Protein AF-A0A822A257-F1 (afdb_monomer_lite)

pLDDT: mean 77.51, std 10.29, range [48.94, 89.31]

Radius of gyration: 17.54 Å; chains: 1; bounding box: 50×21×46 Å

Secondary structure (DSSP, 8-state):
-HHHHHHHHHHHHHTT--HHHHHHHHHHIIIIIIIIHHHHHHHHHHHHIIIII---TT---PPPHHHHHHHHHHHHHHHHHIIIIISHHHHHHHHH---HHHHHHHHHHHHHHHHHHHHHHHHHT-

Organism: NCBI:txid392032

Sequence (126 aa):
MVFLVVSSIIIGVVLGMGFFGIVKLVIWVVLVDCVLVGLLISTIYWYIANRHLIANPKSSIDVEWAYCFDVHLNAVLPLLAILHVGQLPFFNTFAVTTSYLYCLIGNTVWAIAVGYYIYILFLGFS

Foldseek 3Di:
DVVLLVLLLVLCVLVVHDPVRSVVSSCCCCCPVLPVVLLVQLVVCLVCCQPPVPPDPPDPDRDDSVLSSVLLNVLVVVLSVLCSVVCRVLPVVCVVDVDPVSVVSNVVSNVVSVVSSVVSSVVSSD

Structure (mmCIF, N/CA/C/O backbone):
data_AF-A0A822A257-F1
#
_entry.id   AF-A0A822A257-F1
#
loop_
_atom_site.group_PDB
_atom_site.id
_atom_site.type_symbol
_atom_site.label_atom_id
_atom_site.label_alt_id
_atom_site.label_comp_id
_atom_site.label_asym_id
_atom_site.label_entity_id
_atom_site.label_seq_id
_atom_site.pdbx_PDB_ins_code
_atom_site.Cartn_x
_atom_site.Cartn_y
_atom_site.Cartn_z
_atom_site.occupancy
_atom_site.B_iso_or_equiv
_atom_site.auth_seq_id
_atom_site.auth_comp_id
_atom_site.auth_asym_id
_atom_site.auth_atom_id
_atom_site.pdbx_PDB_model_num
ATOM 1 N N . MET A 1 1 ? -9.171 2.240 -8.976 1.00 64.88 1 MET A N 1
ATOM 2 C CA . MET A 1 1 ? -8.726 1.028 -9.709 1.00 64.88 1 MET A CA 1
ATOM 3 C C . MET A 1 1 ? -8.103 1.325 -11.071 1.00 64.88 1 MET A C 1
ATOM 5 O O . MET A 1 1 ? -6.983 0.889 -11.284 1.00 64.88 1 MET A O 1
ATOM 9 N N . VAL A 1 2 ? -8.744 2.094 -11.966 1.00 73.00 2 VAL A N 1
ATOM 10 C CA . VAL A 1 2 ? -8.184 2.409 -13.306 1.00 73.00 2 VAL A CA 1
ATOM 11 C C . VAL A 1 2 ? -6.767 2.994 -13.237 1.00 73.00 2 VAL A C 1
ATOM 13 O O . VAL A 1 2 ? -5.880 2.552 -13.958 1.00 73.00 2 VAL A O 1
ATOM 16 N N . PHE A 1 3 ? -6.533 3.922 -12.307 1.00 75.88 3 PHE A N 1
ATOM 17 C CA . PHE A 1 3 ? -5.216 4.522 -12.084 1.00 75.88 3 PHE A CA 1
ATOM 18 C C . PHE A 1 3 ? -4.111 3.495 -11.767 1.00 75.88 3 PHE A C 1
ATOM 20 O O . PHE A 1 3 ? -3.000 3.633 -12.266 1.00 75.88 3 PHE A O 1
ATOM 27 N N . LEU A 1 4 ? -4.425 2.445 -10.998 1.00 72.31 4 LEU A N 1
ATOM 28 C CA . LEU A 1 4 ? -3.470 1.388 -10.641 1.00 72.31 4 LEU A CA 1
ATOM 29 C C . LEU A 1 4 ? -3.101 0.536 -11.852 1.00 72.31 4 LEU A C 1
ATOM 31 O O . LEU A 1 4 ? -1.937 0.240 -12.076 1.00 72.31 4 LEU A O 1
ATOM 35 N N . VAL A 1 5 ? -4.090 0.194 -12.678 1.00 75.44 5 VAL A N 1
ATOM 36 C CA . VAL A 1 5 ? -3.848 -0.573 -13.904 1.00 75.44 5 VAL A CA 1
ATOM 37 C C . VAL A 1 5 ? -2.946 0.217 -14.853 1.00 75.44 5 VAL A C 1
ATOM 39 O O . VAL A 1 5 ? -1.975 -0.324 -15.376 1.00 75.44 5 VAL A O 1
ATOM 42 N N . VAL A 1 6 ? -3.223 1.512 -15.032 1.00 80.50 6 VAL A N 1
ATOM 43 C CA . VAL A 1 6 ? -2.416 2.389 -15.890 1.00 80.50 6 VAL A CA 1
ATOM 44 C C . VAL A 1 6 ? -0.989 2.531 -15.351 1.00 80.50 6 VAL A C 1
ATOM 46 O O . VAL A 1 6 ? -0.039 2.396 -16.122 1.00 80.50 6 VAL A O 1
ATOM 49 N N . SER A 1 7 ? -0.812 2.742 -14.043 1.00 78.69 7 SER A N 1
ATOM 50 C CA . SER A 1 7 ? 0.523 2.881 -13.452 1.00 78.69 7 SER A CA 1
ATOM 51 C C . SER A 1 7 ? 1.325 1.576 -13.504 1.00 78.69 7 SER A C 1
ATOM 53 O O . SER A 1 7 ? 2.497 1.612 -13.869 1.00 78.69 7 SER A O 1
ATOM 55 N N . SER A 1 8 ? 0.710 0.416 -13.250 1.00 76.44 8 SER A N 1
ATOM 56 C CA . SER A 1 8 ? 1.372 -0.890 -13.382 1.00 76.44 8 SER A CA 1
ATOM 57 C C . SER A 1 8 ? 1.778 -1.204 -14.827 1.00 76.44 8 SER A C 1
ATOM 59 O O . SER A 1 8 ? 2.847 -1.771 -15.047 1.00 76.44 8 SER A O 1
ATOM 61 N N . ILE A 1 9 ? 0.979 -0.805 -15.825 1.00 80.06 9 ILE A N 1
ATOM 62 C CA . ILE A 1 9 ? 1.362 -0.940 -17.241 1.00 80.06 9 ILE A CA 1
ATOM 63 C C . ILE A 1 9 ? 2.589 -0.074 -17.545 1.00 80.06 9 ILE A C 1
ATOM 65 O O . ILE A 1 9 ? 3.545 -0.568 -18.140 1.00 80.06 9 ILE A O 1
ATOM 69 N N . ILE A 1 10 ? 2.597 1.188 -17.098 1.00 80.81 10 ILE A N 1
ATOM 70 C CA . ILE A 1 10 ? 3.739 2.097 -17.284 1.00 80.81 10 ILE A CA 1
ATOM 71 C C . ILE A 1 10 ? 4.998 1.527 -16.618 1.00 80.81 10 ILE A C 1
ATOM 73 O O . ILE A 1 10 ? 6.051 1.502 -17.248 1.00 80.81 10 ILE A O 1
ATOM 77 N N . ILE A 1 11 ? 4.890 1.001 -15.393 1.00 76.94 11 ILE A N 1
ATOM 78 C CA . ILE A 1 11 ? 5.994 0.322 -14.692 1.00 76.94 11 ILE A CA 1
ATOM 79 C C . ILE A 1 11 ? 6.520 -0.854 -15.505 1.00 76.94 11 ILE A C 1
ATOM 81 O O . ILE A 1 11 ? 7.725 -0.965 -15.716 1.00 76.94 11 ILE A O 1
ATOM 85 N N . GLY A 1 12 ? 5.621 -1.716 -15.979 1.00 77.81 12 GLY A N 1
ATOM 86 C CA . GLY A 1 12 ? 5.981 -2.876 -16.783 1.00 77.81 12 GLY A CA 1
ATOM 87 C C . GLY A 1 12 ? 6.765 -2.499 -18.041 1.00 77.81 12 GLY A C 1
ATOM 88 O O . GLY A 1 12 ? 7.759 -3.147 -18.362 1.00 77.81 12 GLY A O 1
ATOM 89 N N . VAL A 1 13 ? 6.368 -1.410 -18.708 1.00 79.00 13 VAL A N 1
ATOM 90 C CA . VAL A 1 13 ? 7.070 -0.871 -19.882 1.00 79.00 13 VAL A CA 1
ATOM 91 C C . VAL A 1 13 ? 8.425 -0.263 -19.503 1.00 79.00 13 VAL A C 1
ATOM 93 O O . VAL A 1 13 ? 9.421 -0.562 -20.156 1.00 79.00 13 VAL A O 1
ATOM 96 N N . VAL A 1 14 ? 8.494 0.544 -18.437 1.00 76.12 14 VAL A N 1
ATOM 97 C CA . VAL A 1 14 ? 9.738 1.187 -17.964 1.00 76.12 14 VAL A CA 1
ATOM 98 C C . VAL A 1 14 ? 10.782 0.157 -17.525 1.00 76.12 14 VAL A C 1
ATOM 100 O O . VAL A 1 14 ? 11.971 0.345 -17.769 1.00 76.12 14 VAL A O 1
ATOM 103 N N . LEU A 1 15 ? 10.348 -0.945 -16.913 1.00 73.69 15 LEU A N 1
ATOM 104 C CA . LEU A 1 15 ? 11.215 -2.050 -16.498 1.00 73.69 15 LEU A CA 1
ATOM 105 C C . LEU A 1 15 ? 11.573 -3.008 -17.648 1.00 73.69 15 LEU A C 1
ATOM 107 O O . LEU A 1 15 ? 12.289 -3.981 -17.423 1.00 73.69 15 LEU A O 1
ATOM 111 N N . GLY A 1 16 ? 11.079 -2.770 -18.869 1.00 75.00 16 GLY A N 1
ATOM 112 C CA . GLY A 1 16 ? 11.329 -3.637 -20.023 1.00 75.00 16 GLY A CA 1
ATOM 113 C C . GLY A 1 16 ? 10.743 -5.045 -19.872 1.00 75.00 16 GLY A C 1
ATOM 114 O O . GLY A 1 16 ? 11.248 -5.996 -20.467 1.00 75.00 16 GLY A O 1
ATOM 115 N N . MET A 1 17 ? 9.697 -5.209 -19.056 1.00 79.31 17 MET A N 1
ATOM 116 C CA . MET A 1 17 ? 9.066 -6.507 -18.835 1.00 79.31 17 MET A CA 1
ATOM 117 C C . MET A 1 17 ? 8.313 -6.951 -20.094 1.00 79.31 17 MET A C 1
ATOM 119 O O . MET A 1 17 ? 7.586 -6.176 -20.714 1.00 79.31 17 MET A O 1
ATOM 123 N N . GLY A 1 18 ? 8.435 -8.231 -20.454 1.00 84.62 18 GLY A N 1
ATOM 124 C CA . GLY A 1 18 ? 7.620 -8.813 -21.523 1.00 84.62 18 GLY A CA 1
ATOM 125 C C . GLY A 1 18 ? 6.122 -8.759 -21.193 1.00 84.62 18 GLY A C 1
ATOM 126 O O . GLY A 1 18 ? 5.742 -8.678 -20.025 1.00 84.62 18 GLY A O 1
ATOM 127 N N . PHE A 1 19 ? 5.262 -8.872 -22.210 1.00 82.00 19 PHE A N 1
ATOM 128 C CA . PHE A 1 19 ? 3.797 -8.785 -22.072 1.00 82.00 19 PHE A CA 1
ATOM 129 C C . PHE A 1 19 ? 3.235 -9.637 -20.919 1.00 82.00 19 PHE A C 1
ATOM 131 O O . PHE A 1 19 ? 2.477 -9.146 -20.085 1.00 82.00 19 PHE A O 1
ATOM 138 N N . PHE A 1 20 ? 3.680 -10.892 -20.805 1.00 86.00 20 PHE A N 1
ATOM 139 C CA . PHE A 1 20 ? 3.277 -11.791 -19.718 1.00 86.00 20 PHE A CA 1
ATOM 140 C C . PHE A 1 20 ? 3.697 -11.295 -18.328 1.00 86.00 20 PHE A C 1
ATOM 142 O O . PHE A 1 20 ? 2.975 -11.508 -17.356 1.00 86.00 20 PHE A O 1
ATOM 149 N N . GLY A 1 21 ? 4.842 -10.617 -18.227 1.00 83.75 21 GLY A N 1
ATOM 150 C CA . GLY A 1 21 ? 5.309 -10.003 -16.989 1.00 83.75 21 GLY A CA 1
ATOM 151 C C . GLY A 1 21 ? 4.412 -8.847 -16.554 1.00 83.75 21 GLY A C 1
ATOM 152 O O . GLY A 1 21 ? 4.048 -8.776 -15.384 1.00 83.75 21 GLY A O 1
ATOM 153 N N . ILE A 1 22 ? 3.995 -7.998 -17.497 1.00 83.50 22 ILE A N 1
ATOM 154 C CA . ILE A 1 22 ? 3.081 -6.879 -17.227 1.00 83.50 22 ILE A CA 1
ATOM 155 C C . ILE A 1 22 ? 1.709 -7.399 -16.785 1.00 83.50 22 ILE A C 1
ATOM 157 O O . ILE A 1 22 ? 1.175 -6.950 -15.774 1.00 83.50 22 ILE A O 1
ATOM 161 N N . VAL A 1 23 ? 1.158 -8.394 -17.487 1.00 85.31 23 VAL A N 1
ATOM 162 C CA . VAL A 1 23 ? -0.125 -9.012 -17.110 1.00 85.31 23 VAL A CA 1
ATOM 163 C C . VAL A 1 23 ? -0.039 -9.642 -15.718 1.00 85.31 23 VAL A C 1
ATOM 165 O O . VAL A 1 23 ? -0.921 -9.424 -14.888 1.00 85.31 23 VAL A O 1
ATOM 168 N N . LYS A 1 24 ? 1.046 -10.371 -15.423 1.00 85.88 24 LYS A N 1
ATOM 169 C CA . LYS A 1 24 ? 1.272 -10.956 -14.096 1.00 85.88 24 LYS A CA 1
ATOM 170 C C . LYS A 1 24 ? 1.372 -9.881 -13.010 1.00 85.88 24 LYS A C 1
ATOM 172 O O . LYS A 1 24 ? 0.794 -10.073 -11.946 1.00 85.88 24 LYS A O 1
ATOM 177 N N . LEU A 1 25 ? 2.055 -8.765 -13.279 1.00 83.75 25 LEU A N 1
ATOM 178 C CA . LEU A 1 25 ? 2.176 -7.633 -12.354 1.00 83.75 25 LEU A CA 1
ATOM 179 C C . LEU A 1 25 ? 0.803 -7.027 -12.036 1.00 83.75 25 LEU A C 1
ATOM 181 O O . LEU A 1 25 ? 0.461 -6.886 -10.868 1.00 83.75 25 LEU A O 1
ATOM 185 N N . VAL A 1 26 ? -0.004 -6.730 -13.059 1.00 83.75 26 VAL A N 1
ATOM 186 C CA . VAL A 1 26 ? -1.347 -6.151 -12.881 1.00 83.75 26 VAL A CA 1
ATOM 187 C C . VAL A 1 26 ? -2.244 -7.082 -12.065 1.00 83.75 26 VAL A C 1
ATOM 189 O O . VAL A 1 26 ? -2.903 -6.637 -11.128 1.00 83.75 26 VAL A O 1
ATOM 192 N N . ILE A 1 27 ? -2.250 -8.381 -12.383 1.00 85.31 27 ILE A N 1
ATOM 193 C CA . ILE A 1 27 ? -3.035 -9.372 -11.633 1.00 85.31 27 ILE A CA 1
ATOM 194 C C . ILE A 1 27 ? -2.573 -9.436 -10.177 1.00 85.31 27 ILE A C 1
ATOM 196 O O . ILE A 1 27 ? -3.406 -9.497 -9.276 1.00 85.31 27 ILE A O 1
ATOM 200 N N . TRP A 1 28 ? -1.261 -9.407 -9.938 1.00 84.38 28 TRP A N 1
ATOM 201 C CA . TRP A 1 28 ? -0.703 -9.477 -8.594 1.00 84.38 28 TRP A CA 1
ATOM 202 C C . TRP A 1 28 ? -1.081 -8.249 -7.756 1.00 84.38 28 TRP A C 1
ATOM 204 O O . TRP A 1 28 ? -1.616 -8.413 -6.665 1.00 84.38 28 TRP A O 1
ATOM 214 N N . VAL A 1 29 ? -0.933 -7.035 -8.296 1.00 82.31 29 VAL A N 1
ATOM 215 C CA . VAL A 1 29 ? -1.300 -5.788 -7.597 1.00 82.31 29 VAL A CA 1
ATOM 216 C C . VAL A 1 29 ? -2.800 -5.730 -7.282 1.00 82.31 29 VAL A C 1
ATOM 218 O O . VAL A 1 29 ? -3.212 -5.303 -6.205 1.00 82.31 29 VAL A O 1
ATOM 221 N N . VAL A 1 30 ? -3.659 -6.183 -8.198 1.00 84.19 30 VAL A N 1
ATOM 222 C CA . VAL A 1 30 ? -5.111 -6.140 -7.968 1.00 84.19 30 VAL A CA 1
ATOM 223 C C . VAL A 1 30 ? -5.559 -7.241 -7.004 1.00 84.19 30 VAL A C 1
ATOM 225 O O . VAL A 1 30 ? -6.282 -6.962 -6.051 1.00 84.19 30 VAL A O 1
ATOM 228 N N . LEU A 1 31 ? -5.153 -8.494 -7.221 1.00 85.19 31 LEU A N 1
ATOM 229 C CA . LEU A 1 31 ? -5.650 -9.612 -6.412 1.00 85.19 31 LEU A CA 1
ATOM 230 C C . LEU A 1 31 ? -4.949 -9.729 -5.062 1.00 85.19 31 LEU A C 1
ATOM 232 O O . LEU A 1 31 ? -5.602 -10.025 -4.065 1.00 85.19 31 LEU A O 1
ATOM 236 N N . VAL A 1 32 ? -3.635 -9.529 -5.013 1.00 84.50 32 VAL A N 1
ATOM 237 C CA . VAL A 1 32 ? -2.870 -9.697 -3.775 1.00 84.50 32 VAL A CA 1
ATOM 238 C C . VAL A 1 32 ? -2.920 -8.411 -2.962 1.00 84.50 32 VAL A C 1
ATOM 240 O O . VAL A 1 32 ? -3.457 -8.430 -1.855 1.00 84.50 32 VAL A O 1
ATOM 243 N N . ASP A 1 33 ? -2.446 -7.293 -3.518 1.00 78.25 33 ASP A N 1
ATOM 244 C CA . ASP A 1 33 ? -2.303 -6.058 -2.734 1.00 78.25 33 ASP A CA 1
ATOM 245 C C . ASP A 1 33 ? -3.646 -5.391 -2.413 1.00 78.25 33 ASP A C 1
ATOM 247 O O . ASP A 1 33 ? -3.815 -4.882 -1.310 1.00 78.25 33 ASP A O 1
ATOM 251 N N . CYS A 1 34 ? -4.616 -5.393 -3.337 1.00 80.81 34 CYS A N 1
ATOM 252 C CA . CYS A 1 34 ? -5.916 -4.760 -3.069 1.00 80.81 34 CYS A CA 1
ATOM 253 C C . CYS A 1 34 ? -6.921 -5.723 -2.424 1.00 80.81 34 CYS A C 1
ATOM 255 O O . CYS A 1 34 ? -7.579 -5.363 -1.452 1.00 80.81 34 CYS A O 1
ATOM 257 N N . VAL A 1 35 ? -7.082 -6.936 -2.966 1.00 85.75 35 VAL A N 1
ATOM 258 C CA . VAL A 1 35 ? -8.123 -7.857 -2.480 1.00 85.75 35 VAL A CA 1
ATOM 259 C C . VAL A 1 35 ? -7.638 -8.654 -1.274 1.00 85.75 35 VAL A C 1
ATOM 261 O O . VAL A 1 35 ? -8.232 -8.548 -0.209 1.00 85.75 35 VAL A O 1
ATOM 264 N N . LEU A 1 36 ? -6.566 -9.439 -1.392 1.00 87.31 36 LEU A N 1
ATOM 265 C CA . LEU A 1 36 ? -6.156 -10.359 -0.326 1.00 87.31 36 LEU A CA 1
ATOM 266 C C . LEU A 1 36 ? -5.697 -9.624 0.941 1.00 87.31 36 LEU A C 1
ATOM 268 O O . LEU A 1 36 ? -6.175 -9.926 2.036 1.00 87.31 36 LEU A O 1
ATOM 272 N N . VAL A 1 37 ? -4.818 -8.631 0.795 1.00 85.81 37 VAL A N 1
ATOM 273 C CA . VAL A 1 37 ? -4.390 -7.785 1.920 1.00 85.81 37 VAL A CA 1
ATOM 274 C C . VAL A 1 37 ? -5.572 -6.976 2.463 1.00 85.81 37 VAL A C 1
ATOM 276 O O . VAL A 1 37 ? -5.725 -6.868 3.680 1.00 85.81 37 VAL A O 1
ATOM 279 N N . GLY A 1 38 ? -6.463 -6.488 1.596 1.00 86.06 38 GLY A N 1
ATOM 280 C CA . GLY A 1 38 ? -7.652 -5.750 2.015 1.00 86.06 38 GLY A CA 1
ATOM 281 C C . GLY A 1 38 ? -8.648 -6.567 2.826 1.00 86.06 38 GLY A C 1
ATOM 282 O O . GLY A 1 38 ? -9.159 -6.079 3.832 1.00 86.06 38 GLY A O 1
ATOM 283 N N . LEU A 1 39 ? -8.871 -7.832 2.466 1.00 87.88 39 LEU A N 1
ATOM 284 C CA . LEU A 1 39 ? -9.700 -8.754 3.246 1.00 87.88 39 LEU A CA 1
ATOM 285 C C . LEU A 1 39 ? -9.108 -8.994 4.640 1.00 87.88 39 LEU A C 1
ATOM 287 O O . LEU A 1 39 ? -9.839 -8.971 5.633 1.00 87.88 39 LEU A O 1
ATOM 291 N N . LEU A 1 40 ? -7.788 -9.188 4.728 1.00 89.31 40 LEU A N 1
ATOM 292 C CA . LEU A 1 40 ? -7.093 -9.384 6.002 1.00 89.31 40 LEU A CA 1
ATOM 293 C C . LEU A 1 40 ? -7.196 -8.144 6.893 1.00 89.31 40 LEU A C 1
ATOM 295 O O . LEU A 1 40 ? -7.606 -8.250 8.049 1.00 89.31 40 LEU A O 1
ATOM 299 N N . ILE A 1 41 ? -6.868 -6.968 6.353 1.00 86.38 41 ILE A N 1
ATOM 300 C CA . ILE A 1 41 ? -6.885 -5.722 7.121 1.00 86.38 41 ILE A CA 1
ATOM 301 C C . ILE A 1 41 ? -8.315 -5.351 7.516 1.00 86.38 41 ILE A C 1
ATOM 303 O O . ILE A 1 41 ? -8.536 -5.027 8.680 1.00 86.38 41 ILE A O 1
ATOM 307 N N . SER A 1 42 ? -9.287 -5.470 6.607 1.00 86.56 42 SER A N 1
ATOM 308 C CA . SER A 1 42 ? -10.704 -5.241 6.915 1.00 86.56 42 SER A CA 1
ATOM 309 C C . SER A 1 42 ? -11.175 -6.129 8.067 1.00 86.56 42 SER A C 1
ATOM 311 O O . SER A 1 42 ? -11.799 -5.642 9.002 1.00 86.56 42 SER A O 1
ATOM 313 N N . THR A 1 43 ? -10.804 -7.413 8.071 1.00 86.25 43 THR A N 1
ATOM 314 C CA . THR A 1 43 ? -11.197 -8.351 9.135 1.00 86.25 43 THR A CA 1
ATOM 315 C C . THR A 1 43 ? -10.560 -7.998 10.482 1.00 86.25 43 THR A C 1
ATOM 317 O O . THR A 1 43 ? -11.235 -8.037 11.511 1.00 86.25 43 THR A O 1
ATOM 320 N N . ILE A 1 44 ? -9.281 -7.607 10.488 1.00 86.56 44 ILE A N 1
ATOM 321 C CA . ILE A 1 44 ? -8.585 -7.149 11.699 1.00 86.56 44 ILE A CA 1
ATOM 322 C C . ILE A 1 44 ? -9.228 -5.864 12.231 1.00 86.56 44 ILE A C 1
ATOM 324 O O . ILE A 1 44 ? -9.537 -5.780 13.418 1.00 86.56 44 ILE A O 1
ATOM 328 N N . TYR A 1 45 ? -9.466 -4.878 11.365 1.00 81.56 45 TYR A N 1
ATOM 329 C CA . TYR A 1 45 ? -10.069 -3.605 11.757 1.00 81.56 45 TYR A CA 1
ATOM 330 C C . TYR A 1 45 ? -11.518 -3.761 12.194 1.00 81.56 45 TYR A C 1
ATOM 332 O O . TYR A 1 45 ? -11.896 -3.162 13.188 1.00 81.56 45 TYR A O 1
ATOM 340 N N . TRP A 1 46 ? -12.305 -4.603 11.531 1.00 84.25 46 TRP A N 1
ATOM 341 C CA . TRP A 1 46 ? -13.657 -4.955 11.957 1.00 84.25 46 TRP A CA 1
ATOM 342 C C . TRP A 1 46 ? -13.662 -5.554 13.368 1.00 84.25 46 TRP A C 1
ATOM 344 O O . TRP A 1 46 ? -14.450 -5.144 14.221 1.00 84.25 46 TRP A O 1
ATOM 354 N N . TYR A 1 47 ? -12.727 -6.466 13.651 1.00 82.50 47 TYR A N 1
ATOM 355 C CA . TYR A 1 47 ? -12.581 -7.053 14.980 1.00 82.50 47 TYR A CA 1
ATOM 356 C C . TYR A 1 47 ? -12.173 -6.017 16.039 1.00 82.50 47 TYR A C 1
ATOM 358 O O . TYR A 1 47 ? -12.756 -5.970 17.122 1.00 82.50 47 TYR A O 1
ATOM 366 N N . ILE A 1 48 ? -11.189 -5.164 15.733 1.00 80.62 48 ILE A N 1
ATOM 367 C CA . ILE A 1 48 ? -10.724 -4.107 16.643 1.00 80.62 48 ILE A CA 1
ATOM 368 C C . ILE A 1 48 ? -11.816 -3.053 16.855 1.00 80.62 48 ILE A C 1
ATOM 370 O O . ILE A 1 48 ? -12.031 -2.630 17.988 1.00 80.62 48 ILE A O 1
ATOM 374 N N . ALA A 1 49 ? -12.528 -2.656 15.801 1.00 75.25 49 ALA A N 1
ATOM 375 C CA . ALA A 1 49 ? -13.573 -1.645 15.857 1.00 75.25 49 ALA A CA 1
ATOM 376 C C . ALA A 1 49 ? -14.724 -2.084 16.763 1.00 75.25 49 ALA A C 1
ATOM 378 O O . ALA A 1 49 ? -15.061 -1.373 17.709 1.00 75.25 49 ALA A O 1
ATOM 379 N N . ASN A 1 50 ? -15.227 -3.304 16.562 1.00 75.25 50 ASN A N 1
ATOM 380 C CA . ASN A 1 50 ? -16.310 -3.847 17.379 1.00 75.25 50 ASN A CA 1
ATOM 381 C C . ASN A 1 50 ? -15.892 -4.142 18.829 1.00 75.25 50 ASN A C 1
ATOM 383 O O . ASN A 1 50 ? -16.733 -4.137 19.723 1.00 75.25 50 ASN A O 1
ATOM 387 N N . ARG A 1 51 ? -14.600 -4.383 19.099 1.00 72.69 51 ARG A N 1
ATOM 388 C CA . ARG A 1 51 ? -14.116 -4.700 20.453 1.00 72.69 51 ARG A CA 1
ATOM 389 C C . ARG A 1 51 ? -13.629 -3.489 21.254 1.00 72.69 51 ARG A C 1
ATOM 391 O O . ARG A 1 51 ? -13.772 -3.485 22.474 1.00 72.69 51 ARG A O 1
ATOM 398 N N . HIS A 1 52 ? -13.013 -2.504 20.603 1.00 66.19 52 HIS A N 1
ATOM 399 C CA . HIS A 1 52 ? -12.277 -1.422 21.269 1.00 66.19 52 HIS A CA 1
ATOM 400 C C . HIS A 1 52 ? -12.737 -0.006 20.899 1.00 66.19 52 HIS A C 1
ATOM 402 O O . HIS A 1 52 ? -12.482 0.906 21.682 1.00 66.19 52 HIS A O 1
ATOM 408 N N . LEU A 1 53 ? -13.411 0.205 19.760 1.00 58.59 53 LEU A N 1
ATOM 409 C CA . LEU A 1 53 ? -13.869 1.540 19.331 1.00 58.59 53 LEU A CA 1
ATOM 410 C C . LEU A 1 53 ? -15.343 1.826 19.669 1.00 58.59 53 LEU A C 1
ATOM 412 O O . LEU A 1 53 ? -15.761 2.982 19.605 1.00 58.59 53 LEU A O 1
ATOM 416 N N . ILE A 1 54 ? -16.114 0.834 20.137 1.00 58.84 54 ILE A N 1
ATOM 417 C CA . ILE A 1 54 ? -17.449 1.043 20.732 1.00 58.84 54 ILE A CA 1
ATOM 418 C C . ILE A 1 54 ? -17.299 1.624 22.154 1.00 58.84 54 ILE A C 1
ATOM 420 O O . ILE A 1 54 ? -17.610 0.991 23.157 1.00 58.84 54 ILE A O 1
ATOM 424 N N . ALA A 1 55 ? -16.774 2.844 22.258 1.00 51.12 55 ALA A N 1
ATOM 425 C CA . ALA A 1 55 ? -16.768 3.628 23.496 1.00 51.12 55 ALA A CA 1
ATOM 426 C C . ALA A 1 55 ? -17.984 4.574 23.594 1.00 51.12 55 ALA A C 1
ATOM 428 O O . ALA A 1 55 ? -18.217 5.167 24.646 1.00 51.12 55 ALA A O 1
ATOM 429 N N . ASN A 1 56 ? -18.782 4.709 22.524 1.00 48.94 56 ASN A N 1
ATOM 430 C CA . ASN A 1 56 ? -19.955 5.583 22.483 1.00 48.94 56 ASN A CA 1
ATOM 431 C C . ASN A 1 56 ? -21.271 4.782 22.412 1.00 48.94 56 ASN A C 1
ATOM 433 O O . ASN A 1 56 ? -21.658 4.330 21.337 1.00 48.94 56 ASN A O 1
ATOM 437 N N . PRO A 1 57 ? -22.033 4.669 23.516 1.00 50.53 57 PRO A N 1
ATOM 438 C CA . PRO A 1 57 ? -23.312 3.949 23.562 1.00 50.53 57 PRO A CA 1
ATOM 439 C C . PRO A 1 57 ? -24.474 4.651 22.822 1.00 50.53 57 PRO A C 1
ATOM 441 O O . PRO A 1 57 ? -25.626 4.262 22.986 1.00 50.53 57 PRO A O 1
ATOM 444 N N . LYS A 1 58 ? -24.208 5.698 22.022 1.00 49.34 58 LYS A N 1
ATOM 445 C CA . LYS A 1 58 ? -25.231 6.443 21.257 1.00 49.34 58 LYS A CA 1
ATOM 446 C C . LYS A 1 58 ? -25.433 5.943 19.821 1.00 49.34 58 LYS A C 1
ATOM 448 O O . LYS A 1 58 ? -26.429 6.310 19.207 1.00 49.34 58 LYS A O 1
ATOM 453 N N . SER A 1 59 ? -24.540 5.102 19.304 1.00 51.59 59 SER A N 1
ATOM 454 C CA . SER A 1 59 ? -24.646 4.479 17.981 1.00 51.59 59 SER A CA 1
ATOM 455 C C . SER A 1 59 ? -24.535 2.965 18.139 1.00 51.59 59 SER A C 1
ATOM 457 O O . SER A 1 59 ? -23.468 2.383 17.984 1.00 51.59 59 SER A O 1
ATOM 459 N N . SER A 1 60 ? -25.637 2.322 18.510 1.00 52.09 60 SER A N 1
ATOM 460 C CA . SER A 1 60 ? -25.783 0.865 18.622 1.00 52.09 60 SER A CA 1
ATOM 461 C C . SER A 1 60 ? -25.801 0.172 17.248 1.00 52.09 60 SER A C 1
ATOM 463 O O . SER A 1 60 ? -26.691 -0.629 16.970 1.00 52.09 60 SER A O 1
ATOM 465 N N . ILE A 1 61 ? -24.897 0.561 16.353 1.00 59.66 61 ILE A N 1
ATOM 466 C CA . ILE A 1 61 ? -24.769 0.010 15.008 1.00 59.66 61 ILE A CA 1
ATOM 467 C C . ILE A 1 61 ? -23.368 -0.582 14.951 1.00 59.66 61 ILE A C 1
ATOM 469 O O . ILE A 1 61 ? -22.383 0.155 15.003 1.00 59.66 61 ILE A O 1
ATOM 473 N N . ASP A 1 62 ? -23.299 -1.911 14.922 1.00 66.00 62 ASP A N 1
ATOM 474 C CA . ASP A 1 62 ? -22.049 -2.637 14.719 1.00 66.00 62 ASP A CA 1
ATOM 475 C C . ASP A 1 62 ? -21.401 -2.161 13.417 1.00 66.00 62 ASP A C 1
ATOM 477 O O . ASP A 1 62 ? -22.085 -1.923 12.417 1.00 66.00 62 ASP A O 1
ATOM 481 N N . VAL A 1 63 ? -20.076 -2.017 13.412 1.00 71.19 63 VAL A N 1
ATOM 482 C CA . VAL A 1 63 ? -19.381 -1.595 12.196 1.00 71.19 63 VAL A CA 1
ATOM 483 C C . VAL A 1 63 ? -19.503 -2.720 11.175 1.00 71.19 63 VAL A C 1
ATOM 485 O O . VAL A 1 63 ? -19.052 -3.846 11.412 1.00 71.19 63 VAL A O 1
ATOM 488 N N . GLU A 1 64 ? -20.128 -2.431 10.036 1.00 82.62 64 GLU A N 1
ATOM 489 C CA . GLU A 1 64 ? -20.285 -3.408 8.966 1.00 82.62 64 GLU A CA 1
ATOM 490 C C . GLU A 1 64 ? -18.919 -3.766 8.373 1.00 82.62 64 GLU A C 1
ATOM 492 O O . GLU A 1 64 ? -18.097 -2.906 8.060 1.00 82.62 64 GLU A O 1
ATOM 497 N N . TRP A 1 65 ? -18.670 -5.056 8.157 1.00 83.56 65 TRP A N 1
ATOM 498 C CA . TRP A 1 65 ? -17.416 -5.508 7.546 1.00 83.56 65 TRP A CA 1
ATOM 499 C C . TRP A 1 65 ? -17.213 -4.923 6.133 1.00 83.56 65 TRP A C 1
ATOM 501 O O . TRP A 1 65 ? -16.089 -4.608 5.741 1.00 83.56 65 TRP A O 1
ATOM 511 N N . ALA A 1 66 ? -18.307 -4.711 5.388 1.00 83.88 66 ALA A N 1
ATOM 512 C CA . ALA A 1 66 ? -18.274 -4.060 4.079 1.00 83.88 66 ALA A CA 1
ATOM 513 C C . ALA A 1 66 ? -17.787 -2.603 4.165 1.00 83.88 66 ALA A C 1
ATOM 515 O O . ALA A 1 66 ? -17.040 -2.162 3.294 1.00 83.88 66 ALA A O 1
ATOM 516 N N . TYR A 1 67 ? -18.130 -1.892 5.245 1.00 83.81 67 TYR A N 1
ATOM 517 C CA . TYR A 1 67 ? -17.634 -0.543 5.509 1.00 83.81 67 TYR A CA 1
ATOM 518 C C . TYR A 1 67 ? -16.123 -0.542 5.774 1.00 83.81 67 TYR A C 1
ATOM 520 O O . TYR A 1 67 ? -15.386 0.225 5.159 1.00 83.81 67 TYR A O 1
ATOM 528 N N . CYS A 1 68 ? -15.630 -1.462 6.613 1.00 84.12 68 CYS A N 1
ATOM 529 C CA . CYS A 1 68 ? -14.190 -1.611 6.860 1.00 84.12 68 CYS A CA 1
ATOM 530 C C . CYS A 1 68 ? -13.402 -1.896 5.571 1.00 84.12 68 CYS A C 1
ATOM 532 O O . CYS A 1 68 ? -12.285 -1.403 5.396 1.00 84.12 68 CYS A O 1
ATOM 534 N N . PHE A 1 69 ? -13.981 -2.684 4.663 1.00 86.12 69 PHE A N 1
ATOM 535 C CA . PHE A 1 69 ? -13.369 -2.986 3.374 1.00 86.12 69 PHE A CA 1
ATOM 536 C C . PHE A 1 69 ? -13.352 -1.768 2.438 1.00 86.12 69 PHE A C 1
ATOM 538 O O . PHE A 1 69 ? -12.338 -1.528 1.783 1.00 86.12 69 PHE A O 1
ATOM 545 N N . ASP A 1 70 ? -14.414 -0.960 2.413 1.00 86.81 70 ASP A N 1
ATOM 546 C CA . ASP A 1 70 ? -14.458 0.273 1.617 1.00 86.81 70 ASP A CA 1
ATOM 547 C C . ASP A 1 70 ? -13.446 1.320 2.116 1.00 86.81 70 ASP A C 1
ATOM 549 O O . ASP A 1 70 ? -12.674 1.879 1.334 1.00 86.81 70 ASP A O 1
ATOM 553 N N . VAL A 1 71 ? -13.336 1.499 3.439 1.00 85.81 71 VAL A N 1
ATOM 554 C CA . VAL A 1 71 ? -12.309 2.363 4.050 1.00 85.81 71 VAL A CA 1
ATOM 555 C C . VAL A 1 71 ? -10.900 1.892 3.674 1.00 85.81 71 VAL A C 1
ATOM 557 O O . VAL A 1 71 ? -10.052 2.716 3.322 1.00 85.81 71 VAL A O 1
ATOM 560 N N . HIS A 1 72 ? -10.641 0.577 3.682 1.00 87.25 72 HIS A N 1
ATOM 561 C CA . HIS A 1 72 ? -9.369 0.028 3.210 1.00 87.25 72 HIS A CA 1
ATOM 562 C C . HIS A 1 72 ? -9.111 0.367 1.735 1.00 87.25 72 HIS A C 1
ATOM 564 O O . HIS A 1 72 ? -8.025 0.845 1.406 1.00 87.25 72 HIS A O 1
ATOM 570 N N . LEU A 1 73 ? -10.093 0.160 0.849 1.00 84.00 73 LEU A N 1
ATOM 571 C CA . LEU A 1 73 ? -9.952 0.484 -0.573 1.00 84.00 73 LEU A CA 1
ATOM 572 C C . LEU A 1 73 ? -9.665 1.974 -0.792 1.00 84.00 73 LEU A C 1
ATOM 574 O O . LEU A 1 73 ? -8.8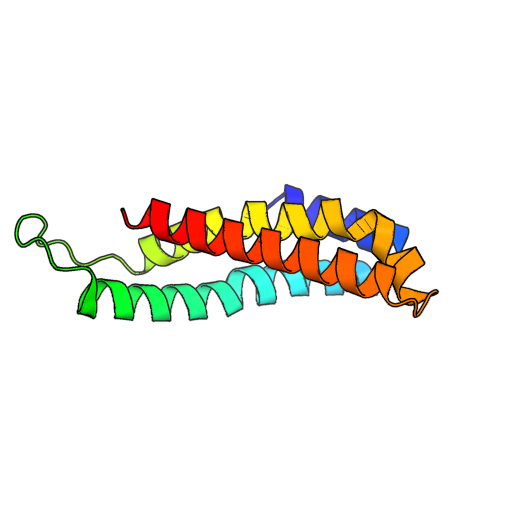42 2.325 -1.639 1.00 84.00 73 LEU A O 1
ATOM 578 N N . ASN A 1 74 ? -10.290 2.853 -0.012 1.00 85.12 74 ASN A N 1
ATOM 579 C CA . ASN A 1 74 ? -10.038 4.286 -0.094 1.00 85.12 74 ASN A CA 1
ATOM 580 C C . ASN A 1 74 ? -8.643 4.667 0.439 1.00 85.12 74 ASN A C 1
ATOM 582 O O . ASN A 1 74 ? -7.972 5.513 -0.145 1.00 85.12 74 ASN A O 1
ATOM 586 N N . ALA A 1 75 ? -8.164 4.010 1.500 1.00 85.44 75 ALA A N 1
ATOM 587 C CA . ALA A 1 75 ? -6.832 4.240 2.066 1.00 85.44 75 ALA A CA 1
ATOM 588 C C . ALA A 1 75 ? -5.698 3.668 1.196 1.00 85.44 75 ALA A C 1
ATOM 590 O O . ALA A 1 75 ? -4.618 4.261 1.106 1.00 85.44 75 ALA A O 1
ATOM 591 N N . VAL A 1 76 ? -5.920 2.528 0.533 1.00 83.94 76 VAL A N 1
ATOM 592 C CA . VAL A 1 76 ? -4.892 1.854 -0.277 1.00 83.94 76 VAL A CA 1
ATOM 593 C C . VAL A 1 76 ? -4.623 2.585 -1.595 1.00 83.94 76 VAL A C 1
ATOM 595 O O . VAL A 1 76 ? -3.503 2.543 -2.101 1.00 83.94 76 VAL A O 1
ATOM 598 N N . LEU A 1 77 ? -5.609 3.312 -2.137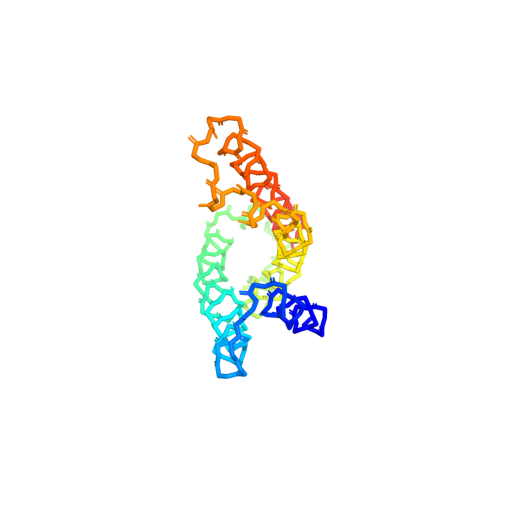 1.00 81.00 77 LEU A N 1
ATOM 599 C CA . LEU A 1 77 ? -5.468 4.101 -3.367 1.00 81.00 77 LEU A CA 1
ATOM 600 C C . LEU A 1 77 ? -4.325 5.134 -3.305 1.00 81.00 77 LEU A C 1
ATOM 602 O O . LEU A 1 77 ? -3.447 5.083 -4.170 1.00 81.00 77 LEU A O 1
ATOM 606 N N . PRO A 1 78 ? -4.280 6.055 -2.325 1.00 79.81 78 PRO A N 1
ATOM 60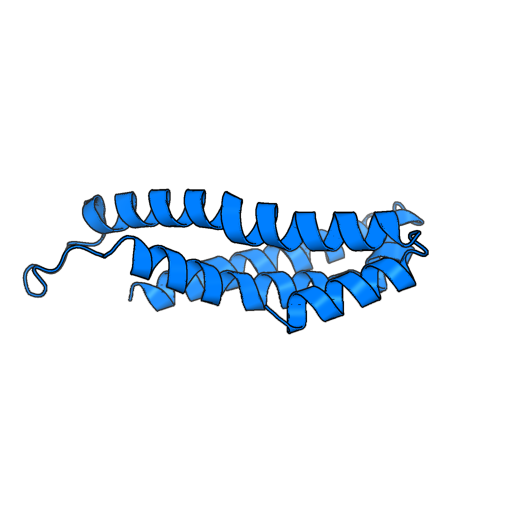7 C CA . PRO A 1 78 ? -3.191 7.014 -2.210 1.00 79.81 78 PRO A CA 1
ATOM 608 C C . PRO A 1 78 ? -1.864 6.367 -1.800 1.00 79.81 78 PRO A C 1
ATOM 610 O O . PRO A 1 78 ? -0.826 6.797 -2.298 1.00 79.81 78 PRO A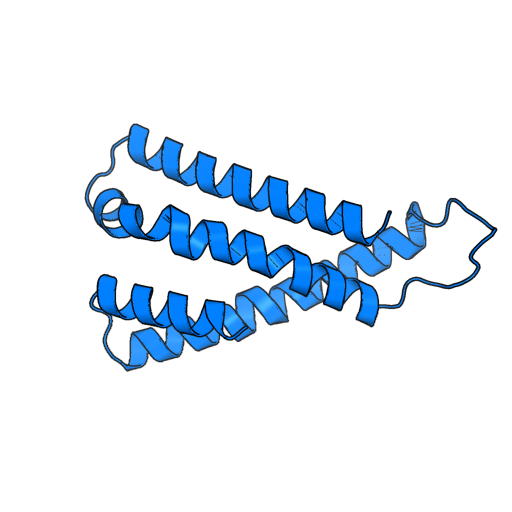 O 1
ATOM 613 N N . LEU A 1 79 ? -1.868 5.307 -0.980 1.00 83.25 79 LEU A N 1
ATOM 614 C CA . LEU A 1 79 ? -0.647 4.548 -0.670 1.00 83.25 79 LEU A CA 1
ATOM 615 C C . LEU A 1 79 ? -0.017 3.980 -1.945 1.00 83.25 79 LEU A C 1
ATOM 617 O O . LEU A 1 79 ? 1.162 4.206 -2.220 1.00 83.25 79 LEU A O 1
ATOM 621 N N . LEU A 1 80 ? -0.815 3.291 -2.761 1.00 79.12 80 LEU A N 1
ATOM 622 C CA . LEU A 1 80 ? -0.348 2.721 -4.017 1.00 79.12 80 LEU A CA 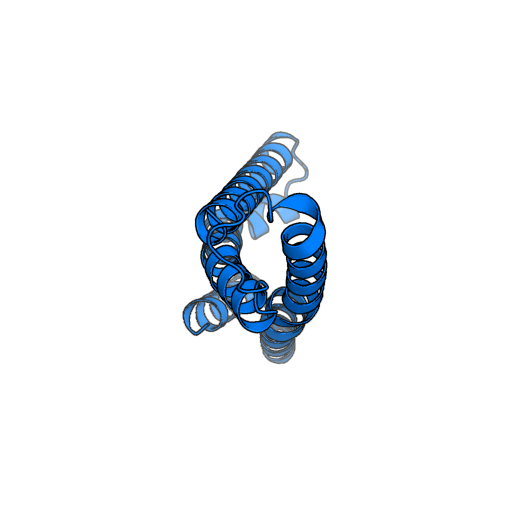1
ATOM 623 C C . LEU A 1 80 ? 0.034 3.810 -5.016 1.00 79.12 80 LEU A C 1
ATOM 625 O O . LEU A 1 80 ? 0.981 3.608 -5.765 1.00 79.12 80 LEU A O 1
ATOM 629 N N . ALA A 1 81 ? -0.632 4.967 -5.013 1.00 79.88 81 ALA A N 1
ATOM 630 C CA . ALA A 1 81 ? -0.243 6.095 -5.850 1.00 79.88 81 ALA A CA 1
ATOM 631 C C . ALA A 1 81 ? 1.126 6.668 -5.469 1.00 79.88 81 ALA A C 1
ATOM 633 O O . ALA A 1 81 ? 1.948 6.896 -6.354 1.00 79.88 81 ALA A O 1
ATOM 634 N N . ILE A 1 82 ? 1.408 6.840 -4.175 1.00 81.31 82 ILE A N 1
ATOM 635 C CA . ILE A 1 82 ? 2.715 7.307 -3.692 1.00 81.31 82 ILE A CA 1
ATOM 636 C C . ILE A 1 82 ? 3.809 6.300 -4.059 1.00 81.31 82 ILE A C 1
ATOM 638 O O . ILE A 1 82 ? 4.862 6.696 -4.554 1.00 81.31 82 ILE A O 1
ATOM 642 N N . LEU A 1 83 ? 3.555 5.001 -3.889 1.00 79.56 83 LEU A N 1
ATOM 643 C CA . LEU A 1 83 ? 4.529 3.963 -4.229 1.00 79.56 83 LEU A CA 1
ATOM 644 C C . LEU A 1 83 ? 4.724 3.828 -5.744 1.00 79.56 83 LEU A C 1
ATOM 646 O O . LEU A 1 83 ? 5.856 3.808 -6.219 1.00 79.56 83 LEU A O 1
ATOM 650 N N . HIS A 1 84 ? 3.642 3.782 -6.521 1.00 75.44 84 HIS A N 1
ATOM 651 C CA . HIS A 1 84 ? 3.731 3.599 -7.965 1.00 75.44 84 HIS A CA 1
ATOM 652 C C . HIS A 1 84 ? 4.254 4.850 -8.662 1.00 75.44 84 HIS A C 1
ATOM 654 O O . HIS A 1 84 ? 5.031 4.698 -9.580 1.00 75.44 84 HIS A O 1
ATOM 660 N N . VAL A 1 85 ? 3.899 6.072 -8.256 1.00 72.88 85 VAL A N 1
ATOM 661 C CA . VAL A 1 85 ? 4.377 7.301 -8.922 1.00 72.88 85 VAL A CA 1
ATOM 662 C C . VAL A 1 85 ? 5.677 7.812 -8.310 1.00 72.88 85 VAL A C 1
ATOM 664 O O . VAL A 1 85 ? 6.594 8.186 -9.035 1.00 72.88 85 VAL A O 1
ATOM 667 N N . GLY A 1 86 ? 5.768 7.827 -6.980 1.00 69.81 86 GLY A N 1
ATOM 668 C CA . GLY A 1 86 ? 6.907 8.392 -6.261 1.00 69.81 86 GLY A CA 1
ATOM 669 C C . GLY A 1 86 ? 8.147 7.503 -6.295 1.00 69.81 86 GLY A C 1
ATOM 670 O O . GLY A 1 86 ? 9.254 8.021 -6.396 1.00 69.81 86 GLY A O 1
ATOM 671 N N . GLN A 1 87 ? 7.988 6.175 -6.258 1.00 71.56 87 GLN A N 1
ATOM 672 C CA . GLN A 1 87 ? 9.122 5.240 -6.231 1.00 71.56 87 GLN A CA 1
ATOM 673 C C . GLN A 1 87 ? 9.589 4.809 -7.636 1.00 71.56 87 GLN A C 1
ATOM 675 O O . GLN A 1 87 ? 10.733 4.383 -7.802 1.00 71.56 87 GLN A O 1
ATOM 680 N N . LEU A 1 88 ? 8.738 4.964 -8.658 1.00 69.88 88 LEU A N 1
ATOM 681 C CA . LEU A 1 88 ? 8.988 4.593 -10.062 1.00 69.88 88 LEU A CA 1
ATOM 682 C C . LEU A 1 88 ? 10.297 5.137 -10.659 1.00 69.88 88 LEU A C 1
ATOM 684 O O . LEU A 1 88 ? 11.064 4.342 -11.205 1.00 69.88 88 LEU A O 1
ATOM 688 N N . PRO A 1 89 ? 10.593 6.452 -10.561 1.00 65.06 89 PRO A N 1
ATOM 689 C CA . PRO A 1 89 ? 11.781 7.038 -11.186 1.00 65.06 89 PRO A CA 1
ATOM 690 C C . PRO A 1 89 ? 13.069 6.467 -10.599 1.00 65.06 89 PRO A C 1
ATOM 692 O O . PRO A 1 89 ? 14.113 6.448 -11.245 1.00 65.06 89 PRO A O 1
ATOM 695 N N . PHE A 1 90 ? 12.985 6.007 -9.354 1.00 64.62 90 PHE A N 1
ATOM 696 C CA . PHE A 1 90 ? 14.128 5.562 -8.597 1.00 64.62 90 PHE A CA 1
ATOM 697 C C . PHE A 1 90 ? 14.329 4.054 -8.674 1.00 64.62 90 PHE A C 1
ATOM 699 O O . PHE A 1 90 ? 15.441 3.623 -8.433 1.00 64.62 90 PHE A O 1
ATOM 706 N N . PHE A 1 91 ? 13.337 3.245 -9.061 1.00 64.75 91 PHE A N 1
ATOM 707 C CA . PHE A 1 91 ? 13.485 1.782 -9.127 1.00 64.75 91 PHE A CA 1
ATOM 708 C C . PHE A 1 91 ? 14.642 1.330 -10.033 1.00 64.75 91 PHE A C 1
ATOM 710 O O . PHE A 1 91 ? 15.401 0.440 -9.656 1.00 64.75 91 PHE A O 1
ATOM 717 N N . ASN A 1 92 ? 14.819 1.972 -11.193 1.00 61.53 92 ASN A N 1
ATOM 718 C CA . ASN A 1 92 ? 15.899 1.643 -12.129 1.00 61.53 92 ASN A CA 1
ATOM 719 C C . ASN A 1 92 ? 17.279 2.044 -11.561 1.00 61.53 92 ASN A C 1
ATOM 721 O O . ASN A 1 92 ? 18.246 1.294 -11.640 1.00 61.53 92 ASN A O 1
ATOM 725 N N . THR A 1 93 ? 17.356 3.190 -10.881 1.00 56.88 93 THR A N 1
ATOM 726 C CA . THR A 1 93 ? 18.591 3.688 -10.251 1.00 56.88 93 THR A CA 1
ATOM 727 C C . THR A 1 93 ? 18.934 2.934 -8.957 1.00 56.88 93 THR A C 1
ATOM 729 O O . THR A 1 93 ? 20.095 2.603 -8.721 1.00 56.88 93 THR A O 1
ATOM 732 N N . PHE A 1 94 ? 17.929 2.612 -8.141 1.00 55.78 94 PHE A N 1
ATOM 733 C CA . PHE A 1 94 ? 18.012 1.874 -6.877 1.00 55.78 94 PHE A CA 1
ATOM 734 C C . PHE A 1 94 ? 18.443 0.419 -7.087 1.00 55.78 94 PHE A C 1
ATOM 736 O O . PHE A 1 94 ? 19.239 -0.096 -6.309 1.00 55.78 94 PHE A O 1
ATOM 743 N N . ALA A 1 95 ? 17.947 -0.245 -8.137 1.00 56.50 95 ALA A N 1
ATOM 744 C CA . ALA A 1 95 ? 18.324 -1.625 -8.444 1.00 56.50 95 ALA A CA 1
ATOM 745 C C . ALA A 1 95 ? 19.781 -1.749 -8.924 1.00 56.50 95 ALA A C 1
ATOM 747 O O . ALA A 1 95 ? 20.409 -2.787 -8.728 1.00 56.50 95 ALA A O 1
ATOM 748 N N . VAL A 1 96 ? 20.319 -0.693 -9.543 1.00 56.81 96 VAL A N 1
ATOM 749 C CA . VAL A 1 96 ? 21.662 -0.684 -10.147 1.00 56.81 96 VAL A CA 1
ATOM 750 C C . VAL A 1 96 ? 22.722 -0.104 -9.202 1.00 56.81 96 VAL A C 1
ATOM 752 O O . VAL A 1 96 ? 23.892 -0.471 -9.298 1.00 56.81 96 VAL A O 1
ATOM 755 N N . THR A 1 97 ? 22.345 0.766 -8.257 1.00 58.44 97 THR A N 1
ATOM 756 C CA . THR A 1 97 ? 23.281 1.379 -7.300 1.00 58.44 97 THR A CA 1
ATOM 757 C C . THR A 1 97 ? 22.934 1.028 -5.852 1.00 58.44 97 THR A C 1
ATOM 759 O O . THR A 1 97 ? 22.006 1.564 -5.256 1.00 58.44 97 THR A O 1
ATOM 762 N N . THR A 1 98 ? 23.740 0.160 -5.234 1.00 64.38 98 THR A N 1
ATOM 763 C CA . THR A 1 98 ? 23.632 -0.235 -3.816 1.00 64.38 98 THR A CA 1
ATOM 764 C C . THR A 1 98 ? 24.185 0.841 -2.871 1.00 64.38 98 THR A C 1
ATOM 766 O O . THR A 1 98 ? 24.985 0.550 -1.981 1.00 64.38 98 THR A O 1
ATOM 769 N N . SER A 1 99 ? 23.840 2.112 -3.087 1.00 74.50 99 SER A N 1
ATOM 770 C CA . SER A 1 99 ? 24.291 3.200 -2.215 1.00 74.50 99 SER A CA 1
ATOM 771 C C . SER A 1 99 ? 23.276 3.461 -1.101 1.00 74.50 99 SER A C 1
ATOM 773 O O . SER A 1 99 ? 22.064 3.467 -1.311 1.00 74.50 99 SER A O 1
ATOM 775 N N . TYR A 1 100 ? 23.793 3.686 0.107 1.00 77.44 100 TYR A N 1
ATOM 776 C CA . TYR A 1 100 ? 23.016 3.895 1.331 1.00 77.44 100 TYR A CA 1
ATOM 777 C C . TYR A 1 100 ? 21.947 4.991 1.191 1.00 77.44 100 TYR A C 1
ATOM 779 O O . TYR A 1 100 ? 20.834 4.847 1.694 1.00 77.44 100 TYR A O 1
ATOM 787 N N . LEU A 1 101 ? 22.262 6.065 0.459 1.00 78.38 101 LEU A N 1
ATOM 788 C CA . LEU A 1 101 ? 21.360 7.200 0.256 1.00 78.38 101 LEU A CA 1
ATOM 789 C C . LEU A 1 101 ? 20.078 6.793 -0.480 1.00 78.38 101 LEU A C 1
ATOM 791 O O . LEU A 1 101 ? 18.984 7.229 -0.132 1.00 78.38 101 LEU A O 1
ATOM 795 N N . TYR A 1 102 ? 20.216 5.927 -1.476 1.00 76.38 102 TYR A N 1
ATOM 796 C CA . TYR A 1 102 ? 19.106 5.460 -2.284 1.00 76.38 102 TYR A CA 1
ATOM 797 C C . TYR A 1 102 ? 18.162 4.558 -1.470 1.00 76.38 102 TYR A C 1
ATOM 799 O O . TYR A 1 102 ? 16.947 4.760 -1.478 1.00 76.38 102 TYR A O 1
ATOM 807 N N . CYS A 1 103 ? 18.717 3.652 -0.659 1.00 78.25 103 CYS A N 1
ATOM 808 C CA . CYS A 1 103 ? 17.932 2.860 0.290 1.00 78.25 103 CYS A CA 1
ATOM 809 C C . CYS A 1 103 ? 17.195 3.742 1.312 1.00 78.25 103 CYS A C 1
ATOM 811 O O . CYS A 1 103 ? 16.031 3.487 1.616 1.00 78.25 103 CYS A O 1
ATOM 813 N N . LEU A 1 104 ? 17.842 4.798 1.823 1.00 84.38 104 LEU A N 1
ATOM 814 C CA . LEU A 1 104 ? 17.224 5.726 2.773 1.00 84.38 104 LEU A CA 1
ATOM 815 C C . LEU A 1 104 ? 16.027 6.462 2.154 1.00 84.38 104 LEU A C 1
ATOM 817 O O . LEU A 1 104 ? 14.973 6.551 2.783 1.00 84.38 104 LEU A O 1
ATOM 821 N N . ILE A 1 105 ? 16.166 6.950 0.917 1.00 83.19 105 ILE A N 1
ATOM 822 C CA . ILE A 1 105 ? 15.078 7.623 0.194 1.00 83.19 105 ILE A CA 1
ATOM 823 C C . ILE A 1 105 ? 13.914 6.654 -0.032 1.00 83.19 105 ILE A C 1
ATOM 825 O O . ILE A 1 105 ? 12.779 6.994 0.295 1.00 83.19 105 ILE A O 1
ATOM 829 N N . GLY A 1 106 ? 14.186 5.435 -0.512 1.00 81.12 106 GLY A N 1
ATOM 830 C CA . GLY A 1 106 ? 13.155 4.411 -0.705 1.00 81.12 106 GLY A CA 1
ATOM 831 C C . GLY A 1 106 ? 12.399 4.086 0.587 1.00 81.12 106 GLY A C 1
ATOM 832 O O . GLY A 1 106 ? 11.170 4.126 0.612 1.00 81.12 106 GLY A O 1
ATOM 833 N N . ASN A 1 107 ? 13.122 3.867 1.689 1.00 85.25 107 ASN A N 1
ATOM 834 C CA . ASN A 1 107 ? 12.519 3.612 3.000 1.00 85.25 107 ASN A CA 1
ATOM 835 C C . ASN A 1 107 ? 11.688 4.798 3.507 1.00 85.25 107 ASN A C 1
ATOM 837 O O . ASN A 1 107 ? 10.640 4.595 4.113 1.00 85.25 107 ASN A O 1
ATOM 841 N N . THR A 1 108 ? 12.124 6.033 3.244 1.00 88.25 108 THR A N 1
ATOM 842 C CA . THR A 1 108 ? 11.391 7.239 3.655 1.00 88.25 108 THR A CA 1
ATOM 843 C C . THR A 1 108 ? 10.088 7.389 2.872 1.00 88.25 108 THR A C 1
ATOM 845 O O . THR A 1 108 ? 9.045 7.651 3.466 1.00 88.25 108 THR A O 1
ATOM 848 N N . VAL A 1 109 ? 10.115 7.164 1.553 1.00 86.88 109 VAL A N 1
ATOM 849 C CA . VAL A 1 109 ? 8.904 7.158 0.712 1.00 86.88 109 VAL A CA 1
ATOM 850 C C . VAL A 1 109 ? 7.925 6.087 1.192 1.00 86.88 109 VAL A C 1
ATOM 852 O O . VAL A 1 109 ? 6.734 6.364 1.332 1.00 86.88 109 VAL A O 1
ATOM 855 N N . TRP A 1 110 ? 8.426 4.893 1.517 1.00 86.19 110 TRP A N 1
ATOM 856 C CA . TRP A 1 110 ? 7.601 3.816 2.055 1.00 86.19 110 TRP A CA 1
ATOM 857 C C . TRP A 1 110 ? 7.001 4.169 3.424 1.00 86.19 110 TRP A C 1
ATOM 859 O O . TRP A 1 110 ? 5.804 3.987 3.637 1.00 86.19 110 TRP A O 1
ATOM 869 N N . ALA A 1 111 ? 7.795 4.751 4.328 1.00 88.56 111 ALA A N 1
ATOM 870 C CA . ALA A 1 111 ? 7.327 5.194 5.640 1.00 88.56 111 ALA A CA 1
ATOM 871 C C . ALA A 1 111 ? 6.230 6.267 5.531 1.00 88.56 111 ALA A C 1
ATOM 873 O O . ALA A 1 111 ? 5.231 6.199 6.247 1.00 88.56 111 ALA A O 1
ATOM 874 N N . ILE A 1 112 ? 6.375 7.220 4.603 1.00 89.19 112 ILE A N 1
ATOM 875 C CA . ILE A 1 112 ? 5.355 8.239 4.320 1.00 89.19 112 ILE A CA 1
ATOM 876 C C . ILE A 1 112 ? 4.078 7.588 3.783 1.00 89.19 112 ILE A C 1
ATOM 878 O O . ILE A 1 112 ? 2.988 7.915 4.252 1.00 89.19 112 ILE A O 1
ATOM 882 N N . ALA A 1 113 ? 4.197 6.652 2.836 1.00 86.62 113 ALA A N 1
ATOM 883 C CA . ALA A 1 113 ? 3.047 5.957 2.265 1.00 86.62 113 ALA A CA 1
ATOM 884 C C . ALA A 1 113 ? 2.256 5.197 3.343 1.00 86.62 113 ALA A C 1
ATOM 886 O O . ALA A 1 113 ? 1.034 5.330 3.420 1.00 86.62 113 ALA A O 1
ATOM 887 N N . VAL A 1 114 ? 2.949 4.466 4.223 1.00 86.38 114 VAL A N 1
ATOM 888 C CA . VAL A 1 114 ? 2.329 3.747 5.348 1.00 86.38 114 VAL A CA 1
ATOM 889 C C . VAL A 1 114 ? 1.708 4.708 6.360 1.00 86.38 114 VAL A C 1
ATOM 891 O O . VAL A 1 114 ? 0.589 4.474 6.813 1.00 86.38 114 VAL A O 1
ATOM 894 N N . GLY A 1 115 ? 2.382 5.811 6.691 1.00 87.94 115 GLY A N 1
ATOM 895 C CA . GLY A 1 115 ? 1.825 6.833 7.579 1.00 87.94 115 GLY A CA 1
ATOM 896 C C . GLY A 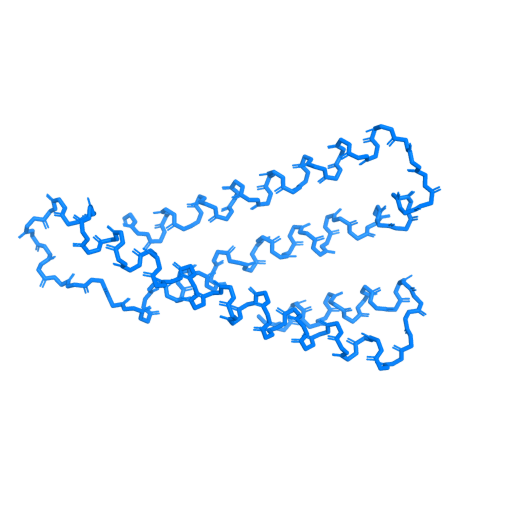1 115 ? 0.525 7.428 7.034 1.00 87.94 115 GLY A C 1
ATOM 897 O O . GLY A 1 115 ? -0.458 7.550 7.765 1.00 87.94 115 GLY A O 1
ATOM 898 N N . TYR A 1 116 ? 0.488 7.727 5.734 1.00 87.62 116 TYR A N 1
ATOM 899 C CA . TYR A 1 116 ? -0.703 8.254 5.068 1.00 87.62 116 TYR A CA 1
ATOM 900 C C . TYR A 1 116 ? -1.850 7.236 5.032 1.00 87.62 116 TYR A C 1
ATOM 902 O O . TYR A 1 116 ? -3.005 7.583 5.275 1.00 87.62 116 TYR A O 1
ATOM 910 N N . TYR A 1 117 ? -1.525 5.965 4.798 1.00 88.06 117 TYR A N 1
ATOM 911 C CA . TYR A 1 117 ? -2.485 4.865 4.845 1.00 88.06 117 TYR A CA 1
ATOM 912 C C . TYR A 1 117 ? -3.134 4.711 6.222 1.00 88.06 117 TYR A C 1
ATOM 914 O O . TYR A 1 117 ? -4.359 4.660 6.325 1.00 88.06 117 TYR A O 1
ATOM 922 N N . ILE A 1 118 ? -2.323 4.693 7.284 1.00 85.50 118 ILE A N 1
ATOM 923 C CA . ILE A 1 118 ? -2.814 4.612 8.665 1.00 85.50 118 ILE A CA 1
ATOM 924 C C . ILE A 1 118 ? -3.692 5.829 8.987 1.00 85.50 118 ILE A C 1
ATOM 926 O O . ILE A 1 118 ? -4.757 5.672 9.578 1.00 85.50 118 ILE A O 1
ATOM 930 N N . TYR A 1 119 ? -3.285 7.028 8.563 1.00 87.00 119 TYR A N 1
ATOM 931 C CA . TYR A 1 119 ? -4.053 8.253 8.777 1.00 87.00 119 TYR A CA 1
ATOM 932 C C . TYR A 1 119 ? -5.449 8.200 8.138 1.00 87.00 119 TYR A C 1
ATOM 934 O O . TYR A 1 119 ? -6.431 8.490 8.818 1.00 87.00 119 TYR A O 1
ATOM 942 N N . ILE A 1 120 ? -5.563 7.789 6.869 1.00 85.50 120 ILE A N 1
ATOM 943 C CA . ILE A 1 120 ? -6.870 7.677 6.197 1.00 85.50 120 ILE A CA 1
ATOM 944 C C . ILE A 1 120 ? -7.727 6.583 6.830 1.00 85.50 120 ILE A C 1
ATOM 946 O O . ILE A 1 120 ? -8.930 6.780 6.986 1.00 85.50 120 ILE A O 1
ATOM 950 N N . LEU A 1 121 ? -7.124 5.462 7.235 1.00 83.94 121 LEU A N 1
ATOM 951 C CA . LEU A 1 121 ? -7.830 4.423 7.985 1.00 83.94 121 LEU A CA 1
ATOM 952 C C . LEU A 1 121 ? -8.470 4.993 9.252 1.00 83.94 121 LEU A C 1
ATOM 954 O O . LEU A 1 121 ? -9.660 4.800 9.463 1.00 83.94 121 LEU A O 1
ATOM 958 N N . PHE A 1 122 ? -7.710 5.729 10.067 1.00 81.50 122 PHE A N 1
ATOM 959 C CA . PHE A 1 122 ? -8.254 6.366 11.268 1.00 81.50 122 PHE A CA 1
ATOM 960 C C . PHE A 1 122 ? -9.326 7.408 10.946 1.00 81.50 122 PHE A C 1
ATOM 962 O O . PHE A 1 122 ? -10.347 7.439 11.625 1.00 81.50 122 PHE A O 1
ATOM 969 N N . LEU A 1 123 ? -9.130 8.220 9.903 1.00 81.94 123 LEU A N 1
ATOM 970 C CA . LEU A 1 123 ? -10.124 9.197 9.456 1.00 81.94 123 LEU A CA 1
ATOM 971 C C . LEU A 1 123 ? -11.446 8.524 9.048 1.00 81.94 123 LEU A C 1
ATOM 973 O O . LEU A 1 123 ? -12.510 9.067 9.311 1.00 81.94 123 LEU A O 1
ATOM 977 N N . GLY A 1 124 ? -11.384 7.341 8.431 1.00 75.56 124 GLY A N 1
ATOM 978 C CA . GLY A 1 124 ? -12.565 6.576 8.029 1.00 75.56 124 GLY A CA 1
ATOM 979 C C . GLY A 1 124 ? -13.355 5.974 9.195 1.00 75.56 124 GLY A C 1
ATOM 980 O O . GLY A 1 124 ? -14.521 5.643 9.018 1.00 75.56 124 GLY A O 1
ATOM 981 N N . PHE A 1 125 ? -12.762 5.836 10.382 1.00 70.50 125 PHE A N 1
ATOM 982 C CA . PHE A 1 125 ? -13.438 5.313 11.579 1.00 70.50 125 PHE A CA 1
ATOM 983 C C . PHE A 1 125 ? -13.748 6.393 12.634 1.00 70.50 125 PHE A C 1
ATOM 985 O O . PHE A 1 125 ? -14.243 6.046 13.707 1.00 70.50 125 PHE A O 1
ATOM 992 N N . SER A 1 126 ? -13.422 7.664 12.360 1.00 66.62 126 SER A N 1
ATOM 993 C CA . SER A 1 126 ? -13.591 8.799 13.283 1.00 66.62 126 SER A CA 1
ATOM 994 C C . SER A 1 126 ? -14.955 9.477 13.188 1.00 66.62 126 SER A C 1
ATOM 996 O O . SER A 1 126 ? -15.614 9.394 12.132 1.00 66.62 126 SER A O 1
#

InterPro domains:
  IPR007881 UNC-50 [PF05216] (2-126)
  IPR007881 UNC-50 [PTHR12841] (2-125)